Protein AF-A0A957XDN6-F1 (afdb_monomer)

Sequence (67 aa):
MSQKCLHCGANIQPNESCRDRFDLCLALEFENPIAFGAVHHLTVACYMLQHNAYARDVWLEATKIGR

Structure (mmCIF, N/CA/C/O backbone):
data_AF-A0A957XDN6-F1
#
_entry.id   AF-A0A957XDN6-F1
#
loop_
_atom_site.group_PDB
_atom_site.id
_atom_site.type_symbol
_atom_site.label_atom_id
_atom_site.label_alt_id
_atom_site.label_comp_id
_atom_site.label_asym_id
_atom_site.label_entity_id
_atom_site.label_seq_id
_atom_site.pdbx_PDB_ins_code
_atom_site.Cartn_x
_atom_site.Cartn_y
_atom_site.Cartn_z
_atom_site.occupancy
_atom_site.B_iso_or_equiv
_atom_site.auth_seq_id
_atom_site.auth_comp_id
_atom_site.auth_asym_id
_atom_site.auth_atom_id
_atom_site.pdbx_PDB_model_num
ATOM 1 N N . MET A 1 1 ? -16.885 14.833 8.223 1.00 60.59 1 MET A N 1
ATOM 2 C CA . MET A 1 1 ? -15.830 14.616 9.238 1.00 60.59 1 MET A CA 1
ATOM 3 C C . MET A 1 1 ? -14.939 13.494 8.746 1.00 60.59 1 MET A C 1
ATOM 5 O O . MET A 1 1 ? -15.473 12.524 8.234 1.00 60.59 1 MET A O 1
ATOM 9 N N . SER A 1 2 ? -13.620 13.652 8.817 1.00 73.19 2 SER A N 1
ATOM 10 C CA . SER A 1 2 ? -12.691 12.583 8.439 1.00 73.19 2 SER A CA 1
ATOM 11 C C . SER A 1 2 ? -12.553 11.564 9.572 1.00 73.19 2 SER A C 1
ATOM 13 O O . SER A 1 2 ? -12.718 11.910 10.743 1.00 73.19 2 SER A O 1
ATOM 15 N N . GLN A 1 3 ? -12.304 10.307 9.217 1.00 89.31 3 GLN A N 1
ATOM 16 C CA . GLN A 1 3 ? -12.148 9.187 10.143 1.00 89.31 3 GLN A CA 1
ATOM 17 C C . GLN A 1 3 ? -10.720 8.645 10.071 1.00 89.31 3 GLN A C 1
ATOM 19 O O . GLN A 1 3 ? -10.126 8.606 8.995 1.00 89.31 3 GLN A O 1
ATOM 24 N N . LYS A 1 4 ? -10.150 8.221 11.202 1.00 94.75 4 LYS A N 1
ATOM 25 C CA . LYS A 1 4 ? -8.816 7.607 11.209 1.00 94.75 4 LYS A CA 1
ATOM 26 C C . LYS A 1 4 ? -8.900 6.111 10.926 1.00 94.75 4 LYS A C 1
ATOM 28 O O . LYS A 1 4 ? -9.710 5.414 11.530 1.00 94.75 4 LYS A O 1
ATOM 33 N N . CYS A 1 5 ? -8.017 5.613 10.064 1.00 94.69 5 CYS A N 1
ATOM 34 C CA . CYS A 1 5 ? -7.798 4.180 9.902 1.00 94.69 5 CYS A CA 1
ATOM 35 C C . CYS A 1 5 ? -7.271 3.580 11.210 1.00 94.69 5 CYS A C 1
ATOM 37 O O . CYS A 1 5 ? -6.279 4.070 11.748 1.00 94.69 5 CYS A O 1
ATOM 39 N N . LEU A 1 6 ? -7.873 2.488 11.684 1.00 93.12 6 LEU A N 1
ATOM 40 C CA . LEU A 1 6 ? -7.403 1.788 12.886 1.00 93.12 6 LEU A CA 1
ATOM 41 C C . LEU A 1 6 ? -6.090 1.021 12.660 1.00 93.12 6 LEU A C 1
ATOM 43 O O . LEU A 1 6 ? -5.388 0.726 13.620 1.00 93.12 6 LEU A O 1
ATOM 47 N N . HIS A 1 7 ? -5.758 0.714 11.404 1.00 94.50 7 HIS A N 1
ATOM 48 C CA . HIS A 1 7 ? -4.564 -0.047 11.043 1.00 94.50 7 HIS A CA 1
ATOM 49 C C . HIS A 1 7 ? -3.337 0.847 10.835 1.00 94.50 7 HIS A C 1
ATOM 51 O O . HIS A 1 7 ? -2.303 0.642 11.461 1.00 94.50 7 HIS A O 1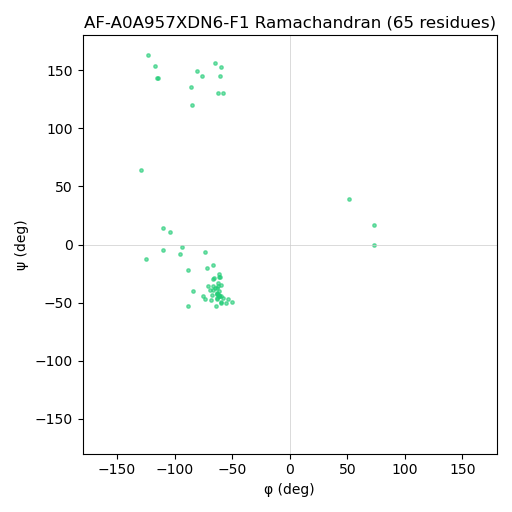
ATOM 57 N N . CYS A 1 8 ? -3.457 1.870 9.984 1.00 94.81 8 CYS A N 1
ATOM 58 C CA . CYS A 1 8 ? -2.327 2.719 9.592 1.00 94.81 8 CYS A CA 1
ATOM 59 C C . CYS A 1 8 ? -2.389 4.151 10.152 1.00 94.81 8 CYS A C 1
ATOM 61 O O . CYS A 1 8 ? -1.476 4.940 9.924 1.00 94.81 8 CYS A O 1
ATOM 63 N N . GLY A 1 9 ? -3.468 4.529 10.848 1.00 94.75 9 GLY A N 1
ATOM 64 C CA . GLY A 1 9 ? -3.645 5.871 11.417 1.00 94.75 9 GLY A CA 1
ATOM 65 C C . GLY A 1 9 ? -3.953 6.982 10.404 1.00 94.75 9 GLY A C 1
ATOM 66 O O . GLY A 1 9 ? -4.145 8.131 10.812 1.00 94.75 9 GLY A O 1
ATOM 67 N N . ALA A 1 10 ? -4.024 6.666 9.105 1.00 94.00 10 ALA A N 1
ATOM 68 C CA . ALA A 1 10 ? -4.308 7.636 8.052 1.00 94.00 10 ALA A CA 1
ATOM 69 C C . ALA A 1 10 ? -5.673 8.305 8.242 1.00 94.00 10 ALA A C 1
ATOM 71 O O . ALA A 1 10 ? -6.640 7.670 8.659 1.00 94.00 10 ALA A O 1
ATOM 72 N N . ASN A 1 11 ? -5.757 9.586 7.885 1.00 95.56 11 ASN A N 1
ATOM 73 C CA . ASN A 1 11 ? -7.009 10.328 7.894 1.00 95.56 11 ASN A CA 1
ATOM 74 C C . ASN A 1 11 ? -7.767 10.096 6.577 1.00 95.56 11 ASN A C 1
ATOM 76 O O . ASN A 1 11 ? -7.246 10.398 5.497 1.00 95.56 11 ASN A O 1
ATOM 80 N N . ILE A 1 12 ? -8.976 9.551 6.659 1.00 92.81 12 ILE A N 1
ATOM 81 C CA . ILE A 1 12 ? -9.788 9.130 5.515 1.00 92.81 12 ILE A CA 1
ATOM 82 C C . ILE A 1 12 ? -11.052 9.985 5.412 1.00 92.81 12 ILE A C 1
ATOM 84 O O . ILE A 1 12 ? -11.622 10.386 6.431 1.00 92.81 12 ILE A O 1
ATOM 88 N N . GLN A 1 13 ? -11.476 10.300 4.188 1.00 93.19 13 GLN A N 1
ATOM 89 C CA . GLN A 1 13 ? -12.739 10.997 3.955 1.00 93.19 13 GLN A CA 1
ATOM 90 C C . GLN A 1 13 ? -13.935 10.124 4.384 1.00 93.19 13 GLN A C 1
ATOM 92 O O . GLN A 1 13 ? -13.829 8.895 4.418 1.00 93.19 13 GLN A O 1
ATOM 97 N N . PRO A 1 14 ? -15.091 10.730 4.711 1.00 84.31 14 PRO A N 1
ATOM 98 C CA . PRO A 1 14 ? -16.322 9.962 4.848 1.00 84.31 14 PRO A CA 1
ATOM 99 C C . PRO A 1 14 ? -16.622 9.227 3.530 1.00 84.31 14 PRO A C 1
ATOM 101 O O . PRO A 1 14 ? -16.628 9.859 2.478 1.00 84.31 14 PRO A O 1
ATOM 104 N N . ASN A 1 15 ? -16.897 7.921 3.606 1.00 88.31 15 ASN A N 1
ATOM 105 C CA . ASN A 1 15 ? -17.148 7.005 2.474 1.00 88.31 15 ASN A CA 1
ATOM 106 C C . ASN A 1 15 ? -15.926 6.608 1.629 1.00 88.31 15 ASN A C 1
ATOM 108 O O . ASN A 1 15 ? -16.090 6.095 0.528 1.00 88.31 15 ASN A O 1
ATOM 112 N N . GLU A 1 16 ? -14.719 6.814 2.139 1.00 92.69 16 GLU A N 1
ATOM 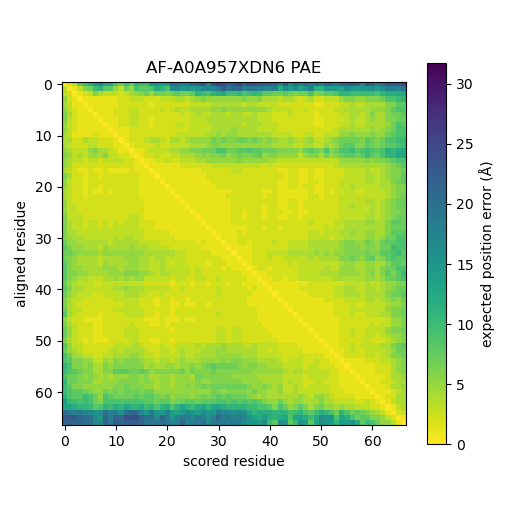113 C CA . GLU A 1 16 ? -13.487 6.314 1.531 1.00 92.69 16 GLU A CA 1
ATOM 114 C C . GLU A 1 16 ? -12.821 5.321 2.499 1.00 92.69 16 GLU A C 1
ATOM 116 O O . GLU A 1 16 ? -12.997 5.387 3.723 1.00 92.69 16 GLU A O 1
ATOM 121 N N . SER A 1 17 ? -12.042 4.393 1.957 1.00 94.75 17 SER A N 1
ATOM 122 C CA . SER A 1 17 ? -11.208 3.452 2.694 1.00 94.75 17 SER A CA 1
ATOM 123 C C . SER A 1 17 ? -9.738 3.564 2.276 1.00 94.75 17 SER A C 1
ATOM 125 O O . SER A 1 17 ? -9.390 4.084 1.216 1.00 94.75 17 SER A O 1
ATOM 127 N N . CYS A 1 18 ? -8.832 3.030 3.099 1.00 96.12 18 CYS A N 1
ATOM 128 C CA . CYS A 1 18 ? -7.434 2.879 2.691 1.00 96.12 18 CYS A CA 1
ATOM 129 C C . CYS A 1 18 ? -7.288 1.959 1.473 1.00 96.12 1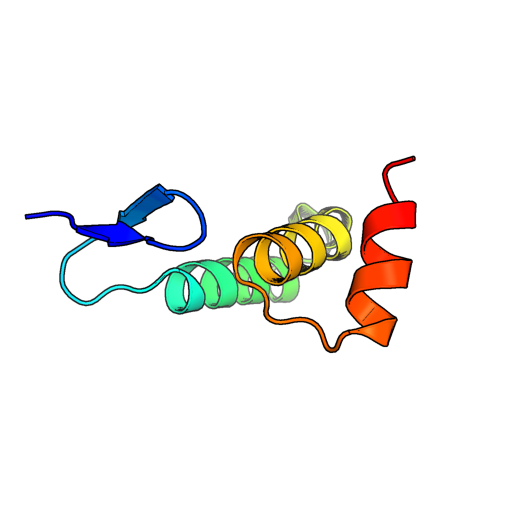8 CYS A C 1
ATOM 131 O O . CYS A 1 18 ? -6.321 2.110 0.730 1.00 96.12 18 CYS A O 1
ATOM 133 N N . ARG A 1 19 ? -8.241 1.036 1.264 1.00 96.12 19 ARG A N 1
ATOM 134 C CA . ARG A 1 19 ? -8.256 0.157 0.098 1.00 96.12 19 ARG A CA 1
ATOM 135 C C . ARG A 1 19 ? -8.512 0.945 -1.183 1.00 96.12 19 ARG A C 1
ATOM 137 O O . ARG A 1 19 ? -7.765 0.757 -2.131 1.00 96.12 19 ARG A O 1
ATOM 144 N N . ASP A 1 20 ? -9.463 1.878 -1.172 1.00 96.56 20 ASP A N 1
ATOM 145 C CA . ASP A 1 20 ? -9.767 2.711 -2.345 1.00 96.56 20 ASP A CA 1
ATOM 146 C C . ASP A 1 20 ? -8.539 3.520 -2.786 1.00 96.56 20 ASP A C 1
ATOM 148 O O . ASP A 1 20 ? -8.185 3.546 -3.962 1.00 96.56 20 ASP A O 1
ATOM 152 N N . ARG A 1 21 ? -7.821 4.122 -1.829 1.00 95.38 21 ARG A N 1
ATOM 153 C CA . ARG A 1 21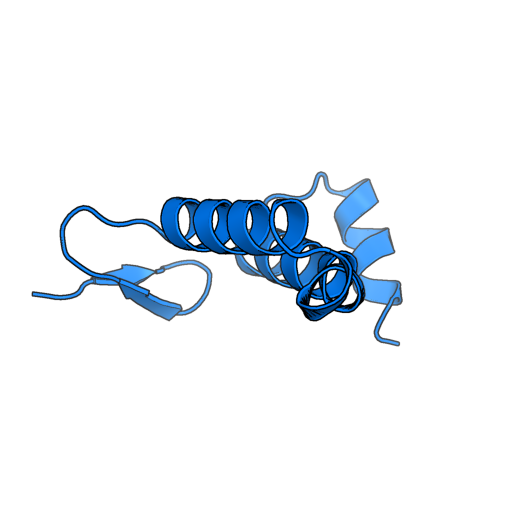 ? -6.568 4.846 -2.110 1.00 95.38 21 ARG A CA 1
ATOM 154 C C . ARG A 1 21 ? -5.478 3.938 -2.663 1.00 95.38 21 ARG A C 1
ATOM 156 O O . ARG A 1 21 ? -4.758 4.334 -3.571 1.00 95.38 21 ARG A O 1
ATOM 163 N N . PHE A 1 22 ? -5.343 2.741 -2.098 1.00 96.94 22 PHE A N 1
ATOM 164 C CA . PHE A 1 22 ? -4.376 1.757 -2.567 1.00 96.94 22 PHE A CA 1
ATOM 165 C C . PHE A 1 22 ? -4.676 1.320 -4.004 1.00 96.94 22 PHE A C 1
ATOM 167 O O . PHE A 1 22 ? -3.772 1.328 -4.835 1.00 96.94 22 PHE A O 1
ATOM 174 N N . ASP A 1 23 ? -5.937 1.022 -4.314 1.00 97.19 23 ASP A N 1
ATOM 175 C CA . ASP A 1 23 ? -6.365 0.635 -5.659 1.00 97.19 23 ASP A CA 1
ATOM 176 C C . ASP A 1 23 ? -6.150 1.763 -6.676 1.00 97.19 23 ASP A C 1
ATOM 178 O O . ASP A 1 23 ? -5.696 1.500 -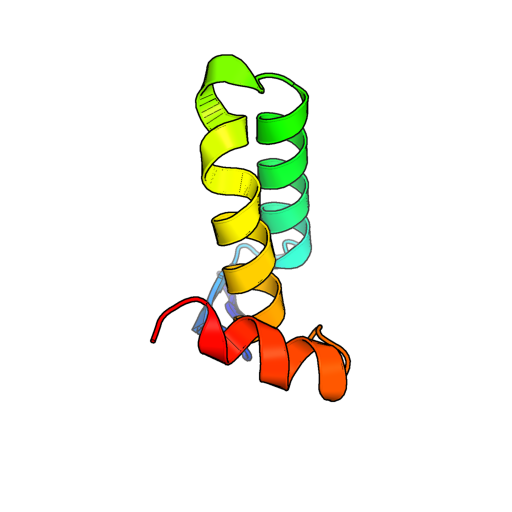7.789 1.00 97.19 23 ASP A O 1
ATOM 182 N N . LEU A 1 24 ? -6.374 3.023 -6.284 1.00 95.88 24 LEU A N 1
ATOM 183 C CA . LEU A 1 24 ? -6.043 4.186 -7.115 1.00 95.88 24 LEU A CA 1
ATOM 184 C C . LEU A 1 24 ? -4.537 4.304 -7.384 1.00 95.88 24 LEU A C 1
ATOM 186 O O . LEU A 1 24 ? -4.145 4.568 -8.519 1.00 95.88 24 LEU A O 1
ATOM 190 N N . CYS A 1 25 ? -3.684 4.084 -6.379 1.00 95.25 25 CYS A N 1
ATOM 191 C CA . CYS A 1 25 ? -2.234 4.069 -6.587 1.00 95.25 25 CYS A CA 1
ATOM 192 C C . CYS A 1 25 ? -1.817 2.955 -7.554 1.00 95.25 25 CYS A C 1
ATOM 194 O O . CYS A 1 25 ? -1.043 3.214 -8.471 1.00 95.25 25 CYS A O 1
ATOM 196 N N . LEU A 1 26 ? -2.363 1.744 -7.398 1.00 97.00 26 LEU A N 1
ATOM 197 C CA . LEU A 1 26 ? -2.084 0.643 -8.319 1.00 97.00 26 LEU A CA 1
ATOM 198 C C . LEU A 1 26 ? -2.536 0.974 -9.743 1.00 97.00 26 LEU A C 1
ATOM 200 O O . LEU A 1 26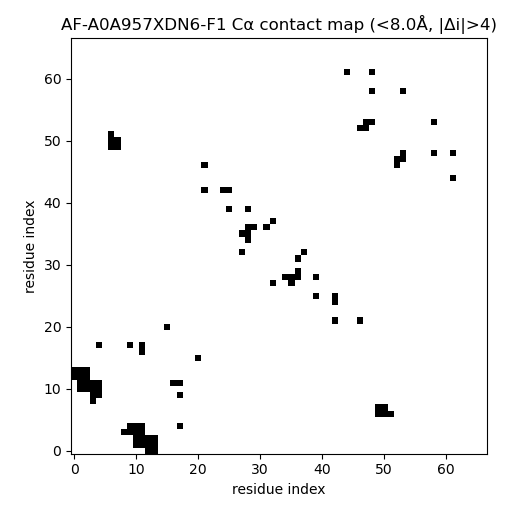 ? -1.784 0.740 -10.684 1.00 97.00 26 LEU A O 1
ATOM 204 N N . ALA A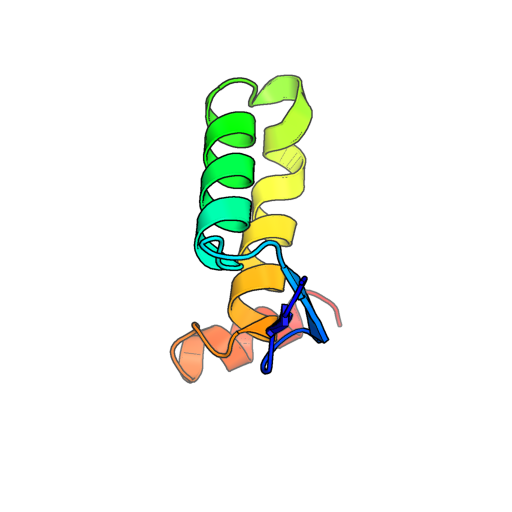 1 27 ? -3.729 1.548 -9.914 1.00 97.06 27 ALA A N 1
ATOM 205 C CA . ALA A 1 27 ? -4.214 1.972 -11.224 1.00 97.06 27 ALA A CA 1
ATOM 206 C C . ALA A 1 27 ? -3.256 2.982 -11.879 1.00 97.06 27 ALA A C 1
ATOM 208 O O . ALA A 1 27 ? -2.855 2.779 -13.021 1.00 97.06 27 ALA A O 1
ATOM 209 N N . LEU A 1 28 ? -2.798 3.997 -11.136 1.00 95.62 28 LEU A N 1
ATOM 210 C CA . LEU A 1 28 ? -1.818 4.974 -11.629 1.00 95.62 28 LEU A CA 1
ATOM 211 C C . LEU A 1 28 ? -0.482 4.326 -12.020 1.00 95.62 28 LEU A C 1
ATOM 213 O O . LEU A 1 28 ? 0.108 4.700 -13.037 1.00 95.62 28 LEU A O 1
ATOM 217 N N . GLU A 1 29 ? -0.012 3.351 -11.237 1.00 96.25 29 GLU A N 1
ATOM 218 C CA . GLU A 1 29 ? 1.188 2.566 -11.544 1.00 96.25 29 GLU A CA 1
ATOM 219 C C . GLU A 1 29 ? 1.037 1.751 -12.830 1.00 96.25 29 GLU A C 1
ATOM 221 O O . GLU A 1 29 ? 1.958 1.729 -13.648 1.00 96.25 29 GLU A O 1
ATOM 226 N N . PHE A 1 30 ? -0.121 1.120 -13.035 1.00 95.38 30 PHE A N 1
ATOM 227 C CA . PHE A 1 30 ? -0.423 0.357 -14.246 1.00 95.38 30 PHE A CA 1
ATOM 228 C C . PHE A 1 30 ? -0.597 1.244 -15.481 1.00 95.38 30 PHE A C 1
ATOM 230 O O . PHE A 1 30 ? -0.151 0.869 -16.565 1.00 95.38 30 PHE A 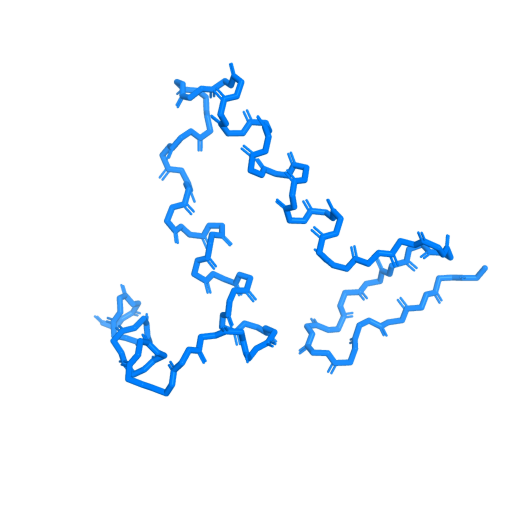O 1
ATOM 237 N N . GLU A 1 31 ? -1.225 2.409 -15.334 1.00 97.75 31 GLU A N 1
ATOM 238 C CA . GLU A 1 31 ? -1.444 3.361 -16.427 1.00 97.75 31 GLU A CA 1
ATOM 239 C C . GLU A 1 31 ? -0.144 4.050 -16.860 1.00 97.75 31 GLU A C 1
ATOM 241 O O . GLU A 1 31 ? 0.059 4.300 -18.047 1.00 97.75 31 GLU A O 1
ATOM 246 N N . ASN A 1 32 ? 0.759 4.334 -15.914 1.00 96.62 32 ASN A N 1
ATOM 247 C CA . ASN A 1 32 ? 2.005 5.062 -16.164 1.00 96.62 32 ASN A CA 1
ATOM 248 C C . ASN A 1 32 ? 3.229 4.310 -15.599 1.00 96.62 32 ASN A C 1
ATOM 250 O O . ASN A 1 32 ? 3.935 4.822 -14.719 1.00 96.62 32 ASN A O 1
ATOM 254 N N . PRO A 1 33 ? 3.550 3.113 -16.123 1.00 94.38 33 PRO A N 1
ATOM 255 C CA . PRO A 1 33 ? 4.557 2.228 -15.536 1.00 94.38 33 PRO A CA 1
ATOM 256 C C . PRO A 1 33 ? 5.977 2.801 -15.585 1.00 94.38 33 PRO A C 1
ATOM 258 O O . PRO A 1 33 ? 6.773 2.530 -14.690 1.00 94.38 33 PRO A O 1
ATOM 261 N N . ILE A 1 34 ? 6.298 3.639 -16.578 1.00 96.06 34 ILE A N 1
ATOM 262 C CA . ILE A 1 34 ? 7.604 4.319 -16.661 1.00 96.06 34 ILE A CA 1
ATOM 263 C C . ILE A 1 34 ? 7.773 5.323 -15.510 1.00 96.06 34 ILE A C 1
ATOM 265 O O . ILE A 1 34 ? 8.876 5.482 -14.995 1.00 96.06 34 ILE A O 1
ATOM 269 N N . ALA A 1 35 ? 6.691 5.991 -15.097 1.00 93.25 35 ALA A N 1
ATOM 270 C CA . ALA A 1 35 ? 6.733 7.008 -14.052 1.00 93.25 35 ALA A CA 1
ATOM 271 C C . ALA A 1 35 ? 6.645 6.407 -12.641 1.00 93.25 35 ALA A C 1
ATOM 273 O O . ALA A 1 35 ? 7.344 6.867 -11.741 1.00 93.25 35 ALA A O 1
ATOM 274 N N . PHE A 1 36 ? 5.805 5.383 -12.445 1.00 91.81 36 PHE A N 1
ATOM 275 C CA . PHE A 1 36 ? 5.463 4.894 -11.102 1.00 91.81 36 PHE A CA 1
ATOM 276 C C . PHE A 1 36 ? 5.713 3.395 -10.884 1.00 91.81 36 PHE A C 1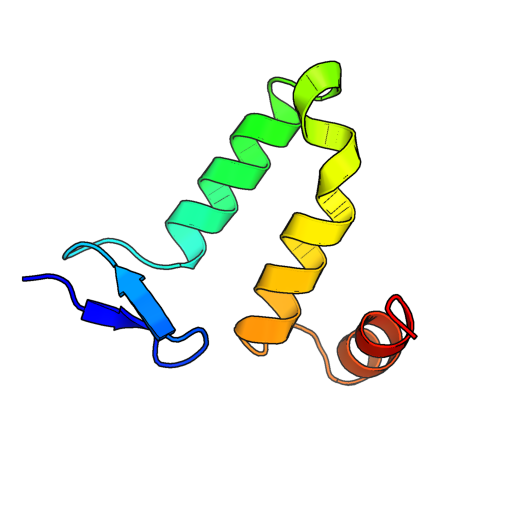
ATOM 278 O O . PHE A 1 36 ? 5.763 2.949 -9.742 1.00 91.81 36 PHE A O 1
ATOM 285 N N . GLY A 1 37 ? 5.956 2.596 -11.927 1.00 90.25 37 GLY A N 1
ATOM 286 C CA . GLY A 1 37 ? 6.131 1.143 -11.782 1.00 90.25 37 GLY A CA 1
ATOM 287 C C . GLY A 1 37 ? 7.309 0.746 -10.881 1.00 90.25 37 GLY A C 1
ATOM 288 O O . GLY A 1 37 ? 7.258 -0.279 -10.203 1.00 90.25 37 GLY A O 1
ATOM 289 N N . ALA A 1 38 ? 8.345 1.589 -10.797 1.00 92.50 38 ALA A N 1
ATOM 290 C CA . ALA A 1 38 ? 9.500 1.359 -9.929 1.00 92.50 38 ALA A CA 1
ATOM 291 C C . ALA A 1 38 ? 9.136 1.285 -8.433 1.00 92.50 38 ALA A C 1
ATOM 293 O O . ALA A 1 38 ? 9.824 0.593 -7.682 1.00 92.50 38 ALA A O 1
ATOM 294 N N . VAL A 1 39 ? 8.060 1.949 -7.991 1.00 91.56 39 VAL A N 1
ATOM 295 C CA . VAL A 1 39 ? 7.640 1.953 -6.577 1.00 91.56 39 VAL A CA 1
ATOM 296 C C . VAL A 1 39 ? 6.610 0.876 -6.239 1.00 91.56 39 VAL A C 1
ATOM 298 O O . VAL A 1 39 ? 6.296 0.710 -5.064 1.00 91.56 39 VAL A O 1
ATOM 301 N N . HIS A 1 40 ? 6.157 0.083 -7.216 1.00 94.44 40 HIS A N 1
ATOM 302 C CA . HIS A 1 40 ? 5.089 -0.908 -7.038 1.00 94.44 40 HIS A CA 1
ATOM 303 C C . HIS A 1 40 ? 5.303 -1.833 -5.833 1.00 94.44 40 HIS A C 1
ATOM 305 O O . HIS A 1 40 ? 4.433 -1.999 -4.977 1.00 94.44 40 HIS A O 1
ATOM 311 N N . HIS A 1 41 ? 6.503 -2.405 -5.723 1.00 89.81 41 HIS A N 1
ATOM 312 C CA . HIS A 1 41 ? 6.856 -3.309 -4.631 1.00 89.81 41 HIS A CA 1
ATOM 313 C C . HIS A 1 41 ? 6.794 -2.628 -3.252 1.00 89.81 41 HIS A C 1
ATOM 315 O O . HIS A 1 41 ? 6.401 -3.269 -2.278 1.00 89.81 41 HIS A O 1
ATOM 321 N N . LEU A 1 42 ? 7.116 -1.331 -3.167 1.00 91.50 42 LEU A N 1
ATOM 322 C CA . LEU A 1 42 ? 6.989 -0.541 -1.940 1.00 91.50 42 LEU A CA 1
ATOM 323 C C . LEU A 1 42 ? 5.521 -0.239 -1.637 1.00 91.50 42 LEU A C 1
ATOM 325 O O . LEU A 1 42 ? 5.087 -0.447 -0.507 1.00 91.50 42 LEU A O 1
ATOM 329 N N . THR A 1 43 ? 4.749 0.202 -2.634 1.00 94.31 43 THR A N 1
ATOM 330 C CA . THR A 1 43 ? 3.315 0.492 -2.495 1.00 94.31 43 THR A CA 1
ATOM 331 C C . THR A 1 43 ? 2.562 -0.724 -1.956 1.00 94.31 43 THR A C 1
ATOM 333 O O . THR A 1 43 ? 1.855 -0.625 -0.948 1.00 94.31 43 THR A O 1
ATOM 336 N N . VAL A 1 44 ? 2.767 -1.894 -2.572 1.00 94.56 44 VAL A N 1
ATOM 337 C CA . VAL A 1 44 ? 2.144 -3.157 -2.156 1.00 94.56 44 VAL A CA 1
ATOM 338 C C . VAL A 1 44 ? 2.616 -3.571 -0.765 1.00 94.56 44 VAL A C 1
ATOM 340 O O . VAL A 1 44 ? 1.779 -3.804 0.109 1.00 94.56 44 VAL A O 1
ATOM 343 N N . ALA A 1 45 ? 3.929 -3.638 -0.520 1.00 92.38 45 ALA A N 1
ATOM 344 C CA . ALA A 1 45 ? 4.450 -4.105 0.764 1.00 92.38 45 ALA A CA 1
ATOM 345 C C . ALA A 1 45 ? 4.003 -3.210 1.929 1.00 92.38 45 ALA A C 1
ATOM 347 O O . ALA A 1 45 ? 3.544 -3.721 2.952 1.00 92.38 45 ALA A O 1
ATOM 348 N N . CYS A 1 46 ? 4.064 -1.885 1.768 1.00 93.12 46 CYS A N 1
ATOM 349 C CA . CYS A 1 46 ? 3.623 -0.932 2.784 1.00 93.12 46 CYS A CA 1
ATOM 350 C C . CYS A 1 46 ? 2.142 -1.111 3.121 1.00 93.12 46 CYS A C 1
ATOM 352 O O . CYS A 1 46 ? 1.806 -1.253 4.298 1.00 93.12 46 CYS A O 1
ATOM 354 N N . TYR A 1 47 ? 1.261 -1.162 2.115 1.00 96.19 47 TYR A N 1
ATOM 355 C CA . TYR A 1 47 ? -0.170 -1.351 2.353 1.00 96.19 47 TYR A CA 1
ATOM 356 C C . TYR A 1 47 ? -0.445 -2.670 3.082 1.00 96.19 47 TYR A C 1
ATOM 358 O O . TYR A 1 47 ? -1.140 -2.679 4.103 1.00 96.19 47 TYR A O 1
ATOM 366 N N . MET A 1 48 ? 0.131 -3.769 2.588 1.00 95.50 48 MET A N 1
ATOM 367 C CA . MET A 1 48 ? -0.139 -5.111 3.098 1.00 95.50 48 MET A CA 1
ATOM 368 C C . MET A 1 48 ? 0.379 -5.306 4.528 1.00 95.50 48 MET A C 1
ATOM 370 O O . MET A 1 48 ? -0.312 -5.916 5.347 1.00 95.50 48 MET A O 1
ATOM 374 N N . LEU A 1 49 ? 1.554 -4.751 4.855 1.00 92.69 49 LEU A N 1
ATOM 375 C CA . LEU A 1 49 ? 2.112 -4.772 6.210 1.00 92.69 49 LEU A CA 1
ATOM 376 C C . LEU A 1 49 ? 1.300 -3.902 7.172 1.00 92.69 49 LEU A C 1
ATOM 378 O O . LEU A 1 49 ? 0.951 -4.359 8.257 1.00 92.69 49 LEU A O 1
ATOM 382 N N . GLN A 1 50 ? 0.971 -2.667 6.782 1.00 93.62 50 GLN A N 1
ATOM 383 C CA . GLN A 1 50 ? 0.250 -1.733 7.651 1.00 93.62 50 GLN A CA 1
ATOM 384 C C . GLN A 1 50 ? -1.181 -2.189 7.953 1.00 93.62 50 GLN A C 1
ATOM 386 O O . GLN A 1 50 ? -1.694 -1.872 9.021 1.00 93.62 50 GLN A O 1
ATOM 391 N N . HIS A 1 51 ? -1.820 -2.930 7.041 1.00 95.50 51 HIS A N 1
ATOM 392 C CA . HIS A 1 51 ? -3.213 -3.374 7.172 1.00 95.50 51 HIS A CA 1
ATOM 393 C C . HIS A 1 51 ? -3.369 -4.852 7.546 1.00 95.50 51 HIS A C 1
ATOM 395 O O . HIS A 1 51 ? -4.482 -5.366 7.497 1.00 95.50 51 HIS A O 1
ATOM 401 N N . ASN A 1 52 ? -2.288 -5.539 7.938 1.00 93.06 52 ASN A N 1
ATOM 402 C CA . ASN A 1 52 ? -2.302 -6.972 8.267 1.00 93.06 52 ASN A CA 1
ATOM 403 C C . ASN A 1 52 ? -2.953 -7.840 7.169 1.00 93.06 52 ASN A C 1
ATOM 405 O O . ASN A 1 52 ? -3.689 -8.779 7.465 1.00 93.06 52 ASN A O 1
ATOM 409 N N . ALA A 1 53 ? -2.704 -7.509 5.900 1.00 93.94 53 ALA A N 1
ATOM 410 C CA . ALA A 1 53 ? -3.352 -8.156 4.758 1.00 93.94 53 ALA A CA 1
ATOM 411 C C . ALA A 1 53 ? -2.528 -9.304 4.146 1.00 93.94 53 ALA A C 1
ATOM 413 O O . ALA A 1 53 ? -3.028 -10.034 3.291 1.00 93.94 53 ALA A O 1
ATOM 414 N N . TYR A 1 54 ? -1.276 -9.491 4.573 1.00 93.06 54 TYR A N 1
ATOM 415 C CA . TYR A 1 54 ? -0.495 -10.670 4.203 1.00 93.06 54 TYR A CA 1
ATOM 416 C C . TYR A 1 54 ? -0.927 -11.915 4.985 1.00 93.06 54 TYR A C 1
ATOM 418 O O . TYR A 1 54 ? -1.209 -11.852 6.182 1.00 93.06 54 TYR A O 1
ATOM 426 N N . ALA A 1 55 ? -0.870 -13.073 4.322 1.00 90.44 55 ALA A N 1
ATOM 427 C CA . ALA A 1 55 ? -0.787 -14.349 5.023 1.00 90.44 55 ALA A CA 1
ATOM 428 C C . ALA A 1 55 ? 0.485 -14.389 5.894 1.00 90.44 55 ALA A C 1
ATOM 430 O O . ALA A 1 55 ? 1.471 -13.704 5.611 1.00 90.44 55 ALA A O 1
ATOM 431 N N . ARG A 1 56 ? 0.463 -15.170 6.980 1.00 88.00 56 ARG A N 1
ATOM 432 C CA . ARG A 1 56 ? 1.530 -15.182 8.000 1.00 88.00 56 ARG A CA 1
ATOM 433 C C . ARG A 1 56 ? 2.923 -15.423 7.412 1.00 88.00 56 ARG A C 1
ATOM 435 O O . ARG A 1 56 ? 3.873 -14.753 7.802 1.00 88.00 56 ARG A O 1
ATOM 442 N N . ASP A 1 57 ? 3.043 -16.407 6.537 1.00 90.38 57 ASP A N 1
ATOM 443 C CA . ASP A 1 57 ? 4.282 -16.777 5.855 1.00 90.38 57 ASP A CA 1
ATOM 444 C C . ASP A 1 57 ? 4.795 -15.639 4.964 1.00 90.38 57 ASP A C 1
ATOM 446 O O . ASP A 1 57 ? 5.949 -15.235 5.084 1.00 90.38 57 ASP A O 1
ATOM 450 N N . VAL A 1 58 ? 3.917 -15.034 4.163 1.00 87.69 58 VAL A N 1
ATOM 451 C CA . VAL A 1 58 ? 4.274 -13.899 3.300 1.00 87.69 58 VAL A CA 1
ATOM 452 C C . VAL A 1 58 ? 4.679 -12.671 4.121 1.00 87.69 58 VAL A C 1
ATOM 454 O O . VAL A 1 58 ? 5.623 -11.969 3.763 1.00 87.69 58 VAL A O 1
ATOM 457 N N . TRP A 1 59 ? 4.020 -12.427 5.257 1.00 87.31 59 TRP A N 1
ATOM 458 C CA . TRP A 1 59 ? 4.367 -11.338 6.172 1.00 87.31 59 TRP A CA 1
ATOM 459 C C . TRP A 1 59 ? 5.794 -11.486 6.726 1.00 87.31 59 TRP A C 1
ATOM 461 O O . TRP A 1 59 ? 6.556 -10.515 6.767 1.00 87.31 59 TRP A O 1
ATOM 471 N N . LEU A 1 60 ? 6.186 -12.706 7.115 1.00 87.00 60 LEU A N 1
ATOM 472 C CA . LEU A 1 60 ? 7.535 -12.989 7.615 1.00 87.00 60 LEU A CA 1
ATOM 473 C C . LEU A 1 60 ? 8.609 -12.719 6.558 1.00 87.00 60 LEU A C 1
ATOM 475 O O . LEU A 1 60 ? 9.680 -12.231 6.908 1.00 87.00 60 LEU A O 1
ATOM 479 N N . GLU A 1 61 ? 8.329 -12.991 5.285 1.00 85.69 61 GLU A N 1
ATOM 480 C CA . GLU A 1 61 ? 9.258 -12.683 4.196 1.00 85.69 61 GLU A CA 1
ATOM 481 C C . GLU A 1 61 ? 9.285 -11.185 3.864 1.00 85.69 61 GLU A C 1
ATOM 483 O O . GLU A 1 61 ? 10.360 -10.593 3.768 1.00 85.69 61 GLU A O 1
ATOM 488 N N . ALA A 1 62 ? 8.126 -10.527 3.780 1.00 80.81 62 ALA A N 1
ATOM 489 C CA . ALA A 1 62 ? 8.035 -9.101 3.457 1.00 80.81 62 ALA A CA 1
ATOM 490 C C . ALA A 1 62 ? 8.774 -8.206 4.472 1.00 80.81 62 ALA A C 1
ATOM 492 O O . ALA A 1 62 ? 9.397 -7.216 4.094 1.00 80.81 62 ALA A O 1
ATOM 493 N N . THR A 1 63 ? 8.779 -8.572 5.758 1.00 77.12 63 THR A N 1
ATOM 494 C CA . THR A 1 63 ? 9.510 -7.830 6.809 1.00 77.12 63 THR A CA 1
ATOM 495 C C . THR A 1 63 ? 11.034 -8.008 6.775 1.00 77.12 63 THR A C 1
ATOM 497 O O . THR A 1 63 ? 11.746 -7.344 7.536 1.00 77.12 63 THR A O 1
ATOM 500 N N . LYS A 1 64 ? 11.562 -8.889 5.916 1.00 79.25 64 LYS A N 1
ATOM 501 C CA . LYS A 1 64 ? 13.007 -9.022 5.668 1.00 79.25 64 LYS A CA 1
ATOM 502 C C . LYS A 1 64 ? 13.500 -8.085 4.564 1.00 79.25 64 LYS A C 1
ATOM 504 O O . LYS A 1 64 ? 14.676 -7.764 4.555 1.00 79.25 64 LYS A O 1
ATOM 509 N N . ILE A 1 65 ? 12.618 -7.612 3.678 1.00 64.50 65 ILE A N 1
ATOM 510 C CA . ILE A 1 65 ? 12.975 -6.807 2.491 1.00 64.50 65 ILE A CA 1
ATOM 511 C C . ILE A 1 65 ? 13.544 -5.419 2.862 1.00 64.50 65 ILE A C 1
ATOM 513 O O . ILE A 1 65 ? 14.212 -4.790 2.049 1.00 64.50 65 ILE A O 1
ATOM 517 N N . GLY A 1 66 ? 13.328 -4.948 4.094 1.00 56.41 66 GLY A N 1
ATOM 518 C CA . GLY A 1 66 ? 13.864 -3.678 4.604 1.00 56.41 66 GLY A CA 1
ATOM 519 C C . GLY A 1 66 ? 14.954 -3.804 5.676 1.00 56.41 66 GLY A C 1
ATOM 520 O O . GLY A 1 66 ? 15.194 -2.817 6.371 1.00 56.41 66 GLY A O 1
ATOM 521 N N . ARG A 1 67 ? 15.545 -4.993 5.874 1.00 53.91 67 ARG A N 1
ATOM 522 C CA . ARG A 1 67 ? 16.618 -5.248 6.852 1.00 53.91 67 ARG A CA 1
ATOM 523 C C . ARG A 1 67 ? 17.953 -5.553 6.192 1.00 53.91 67 ARG A C 1
ATOM 525 O O . ARG A 1 67 ? 17.943 -6.197 5.124 1.00 53.91 67 ARG A O 1
#

Radius of gyration: 13.33 Å; Cα contacts (8 Å, |Δi|>4): 49; chains: 1; bounding box: 34×31×30 Å

Solvent-accessible surface area (backbone atoms only — not comparable to full-atom values): 4047 Å² total; per-residue (Å²): 117,70,46,67,41,92,63,72,61,48,82,30,55,75,98,56,53,75,63,58,55,49,53,52,51,50,49,52,22,71,76,38,42,91,83,38,40,88,48,45,69,56,57,52,49,50,51,30,63,46,60,70,66,49,56,73,70,57,42,61,54,60,69,48,78,85,110

pLDDT: mean 90.34, std 9.31, range [53.91, 97.75]

Mean predicted aligned error: 4.23 Å

Secondary structure (DSSP, 8-state):
--EE-TTT--EE-TT--HHHHHHHHHHHHHH-HHHHGGGHHHHHHHHHHHTT-S-HHHHHHHTTTT-

Foldseek 3Di:
DWDADPQQRDTHDVPDDPVNVLVVLVVVCVVCVVVRVVCVLVSVLVSCQSRVNDDPVVNVVSVVVVD